Protein AF-A0A8S3KBY3-F1 (afdb_monomer_lite)

Sequence (137 aa):
QEADLKIKFQAKDHGDGYPFDGPGSTLAHAFYPTAGDIHFDDDDDFTDEYKDDDQLYTLRLVAAHEIGHALGLSHSFEQGSLMYPMYQQFNSTYELSSDDQEGIQTLYGKPEIKSTPPEQPKTTLSSSSFITSTYSS

Foldseek 3Di:
DDDQAAEEEDAADDPPPDGDDAQDDDQWAAAAQVRNYIYGHPSAAEDCADDPDPRYADPVLVVVLRNLRNLPDAADPDDLASSHPDDDDDHPPDDHDPCSQVRSCVSVNDPPPPPPPPPDPDDDDDDDDDDDDDDDD

Structure (mmCIF, N/CA/C/O backbone):
data_AF-A0A8S3KBY3-F1
#
_entry.id   AF-A0A8S3KBY3-F1
#
loop_
_atom_site.group_PDB
_atom_site.id
_atom_site.type_symbol
_atom_site.label_atom_id
_atom_site.label_alt_id
_atom_site.label_comp_id
_atom_site.label_asym_id
_atom_site.label_entity_id
_atom_site.label_seq_id
_atom_site.pdbx_PDB_ins_code
_atom_site.Cartn_x
_atom_site.Cartn_y
_atom_site.Cartn_z
_atom_site.occupancy
_atom_site.B_iso_or_equiv
_atom_site.auth_seq_id
_atom_site.auth_comp_id
_atom_site.auth_asym_id
_atom_site.auth_atom_id
_atom_site.pdbx_PDB_model_num
ATOM 1 N N . GLN A 1 1 ? -3.149 -25.031 9.230 1.00 55.19 1 GLN A N 1
ATOM 2 C CA . GLN A 1 1 ? -3.579 -23.628 9.361 1.00 55.19 1 GLN A CA 1
ATOM 3 C C . GLN A 1 1 ? -2.932 -22.886 8.209 1.00 55.19 1 GLN A C 1
ATOM 5 O O . GLN A 1 1 ? -1.724 -23.029 8.059 1.00 55.19 1 GLN A O 1
ATOM 10 N N . GLU A 1 2 ? -3.708 -22.194 7.383 1.00 85.56 2 GLU A N 1
ATOM 11 C CA . GLU A 1 2 ? -3.158 -21.208 6.445 1.00 85.56 2 GLU A CA 1
ATOM 12 C C . GLU A 1 2 ? -3.287 -19.810 7.055 1.00 85.56 2 GLU A C 1
ATOM 14 O O . GLU A 1 2 ? -4.058 -19.633 7.999 1.00 85.56 2 GLU A O 1
ATOM 19 N N . ALA A 1 3 ? -2.489 -18.859 6.571 1.0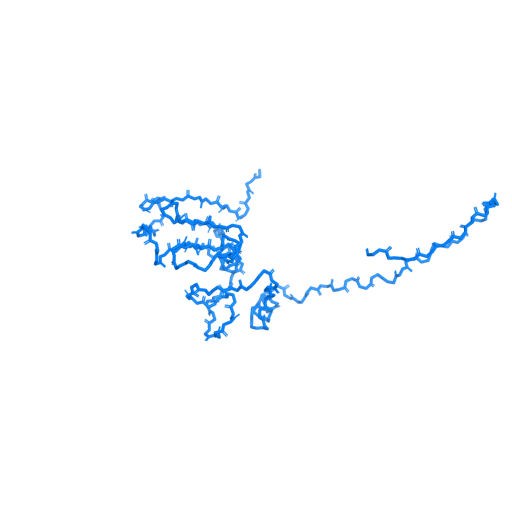0 90.50 3 ALA A N 1
ATOM 20 C CA . ALA A 1 3 ? -2.588 -17.465 6.988 1.00 90.50 3 ALA A CA 1
ATOM 21 C C . ALA A 1 3 ? -3.799 -16.789 6.328 1.00 90.50 3 ALA A C 1
ATOM 23 O O . ALA A 1 3 ? -4.103 -17.091 5.173 1.00 90.50 3 ALA A O 1
ATOM 24 N N . ASP A 1 4 ? -4.437 -15.867 7.053 1.00 91.12 4 ASP A N 1
ATOM 25 C CA . ASP A 1 4 ? -5.563 -15.066 6.550 1.00 91.12 4 ASP A CA 1
ATOM 26 C C . ASP A 1 4 ? -5.107 -13.964 5.578 1.00 91.12 4 ASP A C 1
ATOM 28 O O . ASP A 1 4 ? -5.863 -13.565 4.702 1.00 91.12 4 ASP A O 1
ATOM 32 N N . LEU A 1 5 ? -3.860 -13.495 5.716 1.00 93.06 5 LEU A N 1
ATOM 33 C CA . LEU A 1 5 ? -3.216 -12.553 4.800 1.00 93.06 5 LEU A CA 1
ATOM 34 C C . LEU A 1 5 ? -2.013 -13.234 4.150 1.00 93.06 5 LEU A C 1
ATOM 36 O O . LEU A 1 5 ? -1.084 -13.664 4.844 1.00 93.06 5 LEU A O 1
ATOM 40 N N . LYS A 1 6 ? -2.016 -13.331 2.821 1.00 95.56 6 LYS A N 1
ATOM 41 C CA . LYS A 1 6 ? -0.898 -13.875 2.043 1.00 95.56 6 LYS A CA 1
ATOM 42 C C . LYS A 1 6 ? -0.290 -12.761 1.212 1.00 95.56 6 LYS A C 1
ATOM 44 O O . LYS A 1 6 ? -0.979 -12.150 0.408 1.00 95.56 6 LYS A O 1
ATOM 49 N N . ILE A 1 7 ? 1.007 -12.543 1.388 1.00 97.25 7 ILE A N 1
ATOM 50 C CA . ILE A 1 7 ? 1.771 -11.557 0.625 1.00 97.25 7 ILE A CA 1
ATOM 51 C C . ILE A 1 7 ? 2.568 -12.281 -0.457 1.00 97.25 7 ILE A C 1
ATOM 53 O O . ILE A 1 7 ? 3.264 -13.258 -0.160 1.00 97.25 7 ILE A O 1
ATOM 57 N N . LYS A 1 8 ? 2.469 -11.811 -1.702 1.00 97.44 8 LYS A N 1
ATOM 58 C CA . LYS A 1 8 ? 3.218 -12.341 -2.849 1.00 97.44 8 LYS A CA 1
ATOM 59 C C . LYS A 1 8 ? 3.792 -11.195 -3.680 1.00 97.44 8 LYS A C 1
ATOM 61 O O . LYS A 1 8 ? 3.162 -10.155 -3.803 1.00 97.44 8 LYS A O 1
ATOM 66 N N . PHE A 1 9 ? 4.946 -11.431 -4.289 1.00 98.12 9 PHE A N 1
ATOM 67 C CA . PHE A 1 9 ? 5.456 -10.624 -5.396 1.00 98.12 9 PHE A CA 1
ATOM 68 C C . PHE A 1 9 ? 5.125 -11.376 -6.683 1.00 98.12 9 PHE A C 1
ATOM 70 O O . PHE A 1 9 ? 5.326 -12.596 -6.745 1.00 98.12 9 PHE A O 1
ATOM 77 N N . GLN A 1 10 ? 4.505 -10.704 -7.643 1.00 97.75 10 GLN A N 1
ATOM 78 C CA . GLN A 1 10 ? 4.040 -11.276 -8.906 1.00 97.75 10 GLN A CA 1
ATOM 79 C C . GLN A 1 10 ? 4.257 -10.255 -10.018 1.00 97.75 10 GLN A C 1
ATOM 81 O O . GLN A 1 10 ? 4.220 -9.069 -9.753 1.00 97.75 10 GLN A O 1
ATOM 86 N N . ALA A 1 11 ? 4.421 -10.703 -11.258 1.00 96.81 11 ALA A N 1
ATOM 87 C CA . ALA A 1 11 ? 4.549 -9.809 -12.405 1.00 96.81 11 ALA A CA 1
ATOM 88 C C . ALA A 1 11 ? 3.452 -10.111 -13.425 1.00 96.81 11 ALA A C 1
ATOM 90 O O . ALA A 1 11 ? 3.134 -11.280 -13.675 1.00 96.81 11 ALA A O 1
ATOM 91 N N . LYS A 1 12 ? 2.927 -9.067 -14.073 1.00 96.62 12 LYS A N 1
ATOM 92 C CA . LYS A 1 12 ? 1.981 -9.167 -15.202 1.00 96.62 12 LYS A CA 1
ATOM 93 C C . LYS A 1 12 ? 0.782 -10.056 -14.864 1.00 96.62 12 LYS A C 1
ATOM 95 O O . LYS A 1 12 ? 0.198 -9.917 -13.795 1.00 96.62 12 LYS A O 1
ATOM 100 N N . ASP A 1 13 ? 0.379 -10.948 -15.767 1.00 97.62 13 ASP A N 1
ATOM 101 C CA . ASP A 1 13 ? -0.679 -11.919 -15.493 1.00 97.62 13 ASP A CA 1
ATOM 102 C C . ASP A 1 13 ? -0.198 -13.002 -14.520 1.00 97.62 13 ASP A C 1
ATOM 104 O O . ASP A 1 13 ? 0.709 -13.779 -14.822 1.00 97.62 13 ASP A O 1
ATOM 108 N N . HIS A 1 14 ? -0.859 -13.062 -13.367 1.00 97.56 14 HIS A N 1
ATOM 109 C CA . HIS A 1 14 ? -0.587 -14.005 -12.287 1.00 97.56 14 HIS A CA 1
ATOM 110 C C . HIS A 1 14 ? -1.844 -14.772 -11.834 1.00 97.56 14 HIS A C 1
ATOM 112 O O . HIS A 1 14 ? -1.875 -15.363 -10.754 1.00 97.56 14 HIS A O 1
ATOM 118 N N . GLY A 1 15 ? -2.871 -14.833 -12.693 1.00 96.44 15 GLY A N 1
ATOM 119 C CA . GLY A 1 15 ? -3.970 -15.795 -12.571 1.00 96.44 15 GLY A CA 1
ATOM 120 C C . GLY A 1 15 ? -5.093 -15.433 -11.596 1.00 96.44 15 GLY A C 1
ATOM 121 O O . GLY A 1 15 ? -5.935 -16.288 -11.319 1.00 96.44 15 GLY A O 1
ATOM 122 N N . ASP A 1 16 ? -5.140 -14.196 -11.098 1.00 95.31 16 ASP A N 1
ATOM 123 C CA . ASP A 1 16 ? -6.215 -13.687 -10.230 1.00 95.31 16 ASP A CA 1
ATOM 124 C C . ASP A 1 16 ? -7.221 -12.767 -10.957 1.00 95.31 16 ASP A C 1
ATOM 126 O O . ASP A 1 16 ? -8.232 -12.370 -10.377 1.00 95.31 16 ASP A O 1
ATOM 130 N N . GLY A 1 17 ? -6.987 -12.483 -12.245 1.00 96.00 17 GLY A N 1
ATOM 131 C CA . GLY A 1 17 ? -7.830 -11.622 -13.079 1.00 96.00 17 GLY A CA 1
ATOM 132 C C . GLY A 1 17 ? -7.469 -10.133 -13.044 1.00 96.00 17 GLY A C 1
ATOM 133 O O . GLY A 1 17 ? -8.111 -9.362 -13.759 1.00 96.00 17 GLY A O 1
ATOM 134 N N . TYR A 1 18 ? -6.443 -9.743 -12.281 1.00 95.31 18 TYR A N 1
ATOM 135 C CA . TYR A 1 18 ? -5.946 -8.373 -12.143 1.00 95.31 18 TYR A CA 1
ATOM 136 C C . TYR A 1 18 ? -4.450 -8.324 -12.501 1.00 95.31 18 TYR A C 1
ATOM 138 O O . TYR A 1 18 ? -3.598 -8.272 -11.623 1.00 95.31 18 TYR A O 1
ATOM 146 N N . PRO A 1 19 ? -4.090 -8.400 -13.794 1.00 97.00 19 PRO A N 1
ATOM 147 C CA . PRO A 1 19 ? -2.687 -8.398 -14.190 1.00 97.00 19 PRO A CA 1
ATOM 148 C C . PRO A 1 19 ? -2.020 -7.051 -13.879 1.00 97.00 19 PRO A C 1
ATOM 150 O O . PRO A 1 19 ? -2.622 -6.005 -14.128 1.00 97.00 19 PRO A O 1
ATOM 153 N N . PHE A 1 20 ? -0.765 -7.084 -13.429 1.00 97.88 20 PHE A N 1
ATOM 154 C CA . PHE A 1 20 ? 0.060 -5.880 -13.319 1.00 97.88 20 PHE A CA 1
ATOM 155 C C . PHE A 1 20 ? 0.508 -5.357 -14.694 1.00 97.88 20 PHE A C 1
ATOM 157 O O . PHE A 1 20 ? 0.473 -6.079 -15.701 1.00 97.88 20 PHE A O 1
ATOM 164 N N . ASP A 1 21 ? 0.911 -4.091 -14.744 1.00 95.75 21 ASP A N 1
ATOM 165 C CA . ASP A 1 21 ? 1.278 -3.351 -15.953 1.00 95.75 21 ASP A CA 1
ATOM 166 C C . ASP A 1 21 ? 2.790 -3.289 -16.227 1.00 95.75 21 ASP A C 1
ATOM 168 O O . ASP A 1 21 ? 3.186 -2.867 -17.323 1.00 95.75 21 ASP A O 1
ATOM 172 N N . GLY A 1 22 ? 3.622 -3.813 -15.325 1.00 93.75 22 GLY A N 1
ATOM 173 C CA . GLY A 1 22 ? 5.069 -3.652 -15.372 1.00 93.75 22 GLY A CA 1
ATOM 174 C C . GLY A 1 22 ? 5.484 -2.384 -14.616 1.00 93.75 22 GLY A C 1
ATOM 175 O O . GLY A 1 22 ? 4.707 -1.874 -13.827 1.00 93.75 22 GLY A O 1
ATOM 176 N N . PRO A 1 23 ? 6.670 -1.810 -14.885 1.00 93.88 23 PRO A N 1
ATOM 177 C CA . PRO A 1 23 ? 7.198 -0.743 -14.037 1.00 93.88 23 PRO A CA 1
ATOM 178 C C . PRO A 1 23 ? 6.286 0.496 -13.931 1.00 93.88 23 PRO A C 1
ATOM 180 O O . PRO A 1 23 ? 5.943 1.124 -14.943 1.00 93.88 23 PRO A O 1
ATOM 183 N N . GLY A 1 24 ? 6.009 0.906 -12.695 1.00 88.88 24 GLY A N 1
ATOM 184 C CA . GLY A 1 24 ? 5.216 2.057 -12.283 1.00 88.88 24 GLY A CA 1
ATOM 185 C C . GLY A 1 24 ? 3.706 1.826 -12.361 1.00 88.88 24 GLY A C 1
ATOM 186 O O . GLY A 1 24 ? 3.227 0.734 -12.604 1.00 88.88 24 GLY A O 1
ATOM 187 N N . SER A 1 25 ? 2.925 2.903 -12.218 1.00 89.81 25 SER A N 1
ATOM 188 C CA . SER A 1 25 ? 1.455 2.883 -12.333 1.00 89.81 25 SER A CA 1
ATOM 189 C C . SER A 1 25 ? 0.753 2.004 -11.277 1.00 89.81 25 SER A C 1
ATOM 191 O O . SER A 1 25 ? 0.254 2.580 -10.305 1.00 89.81 25 SER A O 1
ATOM 193 N N . THR A 1 26 ? 0.725 0.670 -11.399 1.00 95.75 26 THR A N 1
ATOM 194 C CA . THR A 1 26 ? 0.099 -0.237 -10.418 1.00 95.75 26 THR A CA 1
ATOM 195 C C . THR A 1 26 ? 1.145 -0.966 -9.578 1.00 95.75 26 THR A C 1
ATOM 197 O O . THR A 1 26 ? 1.560 -2.069 -9.900 1.00 95.75 26 THR A O 1
ATOM 200 N N . LEU A 1 27 ? 1.499 -0.386 -8.430 1.00 97.19 27 LEU A N 1
ATOM 201 C CA . LEU A 1 27 ? 2.569 -0.926 -7.576 1.00 97.19 27 LEU A CA 1
ATOM 202 C C . LEU A 1 27 ? 2.188 -2.222 -6.846 1.00 97.19 27 LEU A C 1
ATOM 204 O O . LEU A 1 27 ? 3.037 -3.044 -6.496 1.00 97.19 27 LEU A O 1
ATOM 208 N N . ALA A 1 28 ? 0.910 -2.354 -6.503 1.00 98.19 28 ALA A N 1
ATOM 209 C CA . ALA A 1 28 ? 0.373 -3.461 -5.732 1.00 98.19 28 ALA A CA 1
ATOM 210 C C . ALA A 1 28 ? -1.160 -3.468 -5.806 1.00 98.19 28 ALA A C 1
ATOM 212 O O . ALA A 1 28 ? -1.783 -2.485 -6.214 1.00 98.19 28 ALA A O 1
ATOM 213 N N . HIS A 1 29 ? -1.768 -4.572 -5.376 1.00 98.19 29 HIS A N 1
ATOM 214 C CA . HIS A 1 29 ? -3.190 -4.626 -5.049 1.00 98.19 29 HIS A CA 1
ATOM 215 C C . HIS A 1 29 ? -3.470 -5.583 -3.896 1.00 98.19 29 HIS A C 1
ATOM 217 O O . HIS A 1 29 ? -2.748 -6.556 -3.660 1.00 98.19 29 HIS A O 1
ATOM 223 N N . ALA A 1 30 ? -4.593 -5.354 -3.224 1.00 97.62 30 ALA A N 1
ATOM 224 C CA . ALA A 1 30 ? -5.102 -6.213 -2.171 1.00 97.62 30 ALA A CA 1
ATOM 225 C C . ALA A 1 30 ? -6.556 -6.614 -2.402 1.00 97.62 30 ALA A C 1
ATOM 227 O O . ALA A 1 30 ? -7.392 -5.839 -2.876 1.00 97.62 30 ALA A O 1
ATOM 228 N N . PHE A 1 31 ? -6.888 -7.824 -1.968 1.00 96.00 31 PHE A N 1
ATOM 229 C CA . PHE A 1 31 ? -8.264 -8.270 -1.868 1.00 96.00 31 PHE A CA 1
ATOM 230 C C . PHE A 1 31 ? -8.822 -7.967 -0.478 1.00 96.00 31 PHE A C 1
ATOM 232 O O . PHE A 1 31 ? -8.207 -8.263 0.545 1.00 96.00 31 PHE A O 1
ATOM 239 N N . TYR A 1 32 ? -10.043 -7.436 -0.451 1.00 94.81 32 TYR A N 1
A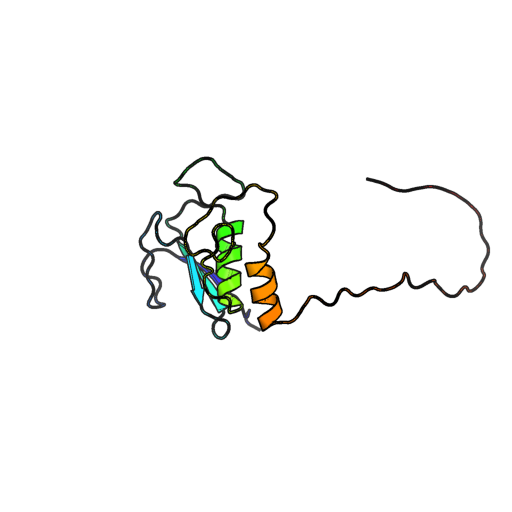TOM 240 C CA . TYR A 1 32 ? -10.797 -7.144 0.768 1.00 94.81 32 TYR A CA 1
ATOM 241 C C . TYR A 1 32 ? -10.879 -8.342 1.748 1.00 94.81 32 TYR A C 1
ATOM 243 O O . TYR A 1 32 ? -10.732 -9.496 1.324 1.00 94.81 32 TYR A O 1
ATOM 251 N N . PRO A 1 33 ? -11.205 -8.104 3.039 1.00 92.56 33 PRO A N 1
ATOM 252 C CA . PRO A 1 33 ? -10.958 -9.025 4.161 1.00 92.56 33 PRO A CA 1
ATOM 253 C C . PRO A 1 33 ? -11.377 -10.492 4.032 1.00 92.56 33 PRO A C 1
ATOM 255 O O . PRO A 1 33 ? -10.883 -11.332 4.772 1.00 92.56 33 PRO A O 1
ATOM 258 N N . THR A 1 34 ? -12.319 -10.834 3.148 1.00 88.00 34 THR A N 1
ATOM 259 C CA . THR A 1 34 ? -12.721 -12.239 2.955 1.00 88.00 34 THR A CA 1
ATOM 260 C C . THR A 1 34 ? -11.642 -13.067 2.253 1.00 88.00 34 THR A C 1
ATOM 262 O O . THR A 1 34 ? -11.562 -14.269 2.494 1.00 88.00 34 THR A O 1
ATOM 265 N N . ALA A 1 35 ? -10.838 -12.445 1.387 1.00 90.38 35 ALA A N 1
ATOM 266 C CA . ALA A 1 35 ? -9.724 -13.101 0.709 1.00 90.38 35 ALA A CA 1
ATOM 267 C C . ALA A 1 35 ? -8.372 -12.677 1.297 1.00 90.38 35 ALA A C 1
ATOM 269 O O . ALA A 1 35 ? -7.548 -13.549 1.537 1.00 90.38 35 ALA A O 1
ATOM 270 N N . GLY A 1 36 ? -8.153 -11.378 1.546 1.00 88.00 36 GLY A N 1
ATOM 271 C CA . GLY A 1 36 ? -6.980 -10.879 2.279 1.00 88.00 36 GLY A CA 1
ATOM 272 C C . GLY A 1 36 ? -5.620 -11.032 1.579 1.00 88.00 36 GLY A C 1
ATOM 273 O O . GLY A 1 36 ? -4.594 -10.663 2.149 1.00 88.00 36 GLY A O 1
ATOM 274 N N . ASP A 1 37 ? -5.585 -11.583 0.365 1.00 95.19 37 ASP A N 1
ATOM 275 C CA . ASP A 1 37 ? -4.365 -11.705 -0.433 1.00 95.19 37 ASP A CA 1
ATOM 276 C C . ASP A 1 37 ? -3.870 -10.309 -0.860 1.00 95.19 37 ASP A C 1
ATOM 278 O O . ASP A 1 37 ? -4.662 -9.454 -1.256 1.00 95.19 37 ASP A O 1
ATOM 282 N N . ILE A 1 38 ? -2.557 -10.091 -0.783 1.00 98.19 38 ILE A N 1
ATOM 283 C CA . ILE A 1 38 ? -1.868 -8.864 -1.197 1.00 98.19 38 ILE A CA 1
ATOM 284 C C . ILE A 1 38 ? -0.779 -9.246 -2.192 1.00 98.19 38 ILE A C 1
ATOM 286 O O . ILE A 1 38 ? 0.073 -10.093 -1.892 1.00 98.19 38 ILE A O 1
ATOM 290 N N . HIS A 1 39 ? -0.788 -8.616 -3.359 1.00 98.44 39 HIS A N 1
ATOM 291 C CA . HIS A 1 39 ? 0.206 -8.812 -4.403 1.00 98.44 39 HIS A CA 1
ATOM 292 C C . HIS A 1 39 ? 0.953 -7.498 -4.660 1.00 98.44 39 HIS A C 1
ATOM 294 O O . HIS A 1 39 ? 0.329 -6.448 -4.736 1.00 98.44 39 HIS A O 1
ATOM 300 N N . PHE A 1 40 ? 2.274 -7.569 -4.792 1.00 98.56 40 PHE A N 1
ATOM 301 C CA . PHE A 1 40 ? 3.149 -6.465 -5.203 1.00 98.56 40 PHE A CA 1
ATOM 302 C C . PHE A 1 40 ? 3.664 -6.743 -6.615 1.00 98.56 40 PHE A C 1
ATOM 304 O O . PHE A 1 40 ? 3.962 -7.911 -6.903 1.00 98.56 40 PHE A O 1
ATOM 311 N N . ASP A 1 41 ? 3.786 -5.713 -7.456 1.00 98.19 41 ASP A N 1
ATOM 312 C CA . ASP A 1 41 ? 4.363 -5.876 -8.792 1.00 98.19 41 ASP A CA 1
ATOM 313 C C . ASP A 1 41 ? 5.878 -6.107 -8.695 1.00 98.19 41 ASP A C 1
ATOM 315 O O . ASP A 1 41 ? 6.635 -5.247 -8.266 1.00 98.19 41 ASP A O 1
ATOM 319 N N . ASP A 1 42 ? 6.335 -7.297 -9.076 1.00 97.62 42 ASP A N 1
ATOM 320 C CA . ASP A 1 42 ? 7.752 -7.687 -9.061 1.00 97.62 42 ASP A C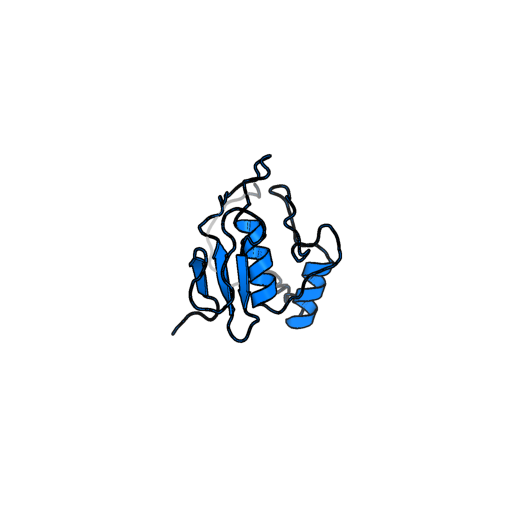A 1
ATOM 321 C C . ASP A 1 42 ? 8.562 -7.002 -10.181 1.00 97.62 42 ASP A C 1
ATOM 323 O O . ASP A 1 42 ? 9.789 -7.104 -10.203 1.00 97.62 42 ASP A O 1
ATOM 327 N N . ASP A 1 43 ? 7.892 -6.319 -11.119 1.00 97.31 43 ASP A N 1
ATOM 328 C CA . ASP A 1 43 ? 8.533 -5.457 -12.116 1.00 97.31 43 ASP A CA 1
ATOM 329 C C . ASP A 1 43 ? 8.882 -4.048 -11.553 1.00 97.31 43 ASP A C 1
ATOM 331 O O . ASP A 1 43 ? 9.570 -3.289 -12.242 1.00 97.31 43 ASP A O 1
ATOM 335 N N . ASP A 1 44 ? 8.468 -3.704 -10.321 1.00 96.75 44 ASP A N 1
ATOM 336 C CA . ASP A 1 44 ? 8.780 -2.434 -9.643 1.00 96.75 44 ASP A CA 1
ATOM 337 C C . ASP A 1 44 ? 9.978 -2.502 -8.682 1.00 96.75 44 ASP A C 1
ATOM 339 O O . ASP A 1 44 ? 10.195 -3.471 -7.948 1.00 96.75 44 ASP A O 1
ATOM 343 N N . ASP A 1 45 ? 10.732 -1.402 -8.613 1.00 95.50 45 ASP A N 1
ATOM 344 C CA . ASP A 1 45 ? 11.884 -1.278 -7.721 1.00 95.50 45 ASP A CA 1
ATOM 345 C C . ASP A 1 45 ? 11.470 -0.758 -6.332 1.00 95.50 45 ASP A C 1
ATOM 347 O O . ASP A 1 45 ? 11.228 0.435 -6.104 1.00 95.50 45 ASP A O 1
ATOM 351 N N . PHE A 1 46 ? 11.439 -1.670 -5.359 1.00 95.38 46 PHE A N 1
ATOM 352 C CA . PHE A 1 46 ? 11.112 -1.345 -3.973 1.00 95.38 46 PHE A CA 1
ATOM 353 C C . PHE A 1 46 ? 12.334 -1.068 -3.090 1.00 95.38 46 PHE A C 1
ATOM 355 O O . PHE A 1 46 ? 13.340 -1.780 -3.121 1.00 95.38 46 PHE A O 1
ATOM 362 N N . THR A 1 47 ? 12.204 -0.085 -2.198 1.00 93.19 47 THR A N 1
ATOM 363 C CA . THR A 1 47 ? 13.222 0.292 -1.208 1.00 93.19 47 THR A CA 1
ATOM 364 C C . THR A 1 47 ? 12.708 0.189 0.229 1.00 93.19 47 THR A C 1
ATOM 366 O O . THR A 1 47 ? 11.505 0.221 0.503 1.00 93.19 47 THR A O 1
ATOM 369 N N . ASP A 1 48 ? 13.633 0.068 1.180 1.00 87.94 48 ASP A N 1
ATOM 370 C CA . ASP A 1 48 ? 13.368 0.090 2.624 1.00 87.94 48 ASP A CA 1
ATOM 371 C C . ASP A 1 48 ? 13.328 1.512 3.207 1.00 87.94 48 ASP A C 1
ATOM 373 O O . ASP A 1 48 ? 12.683 1.754 4.230 1.00 87.94 48 ASP A O 1
ATOM 377 N N . GLU A 1 49 ? 13.983 2.459 2.539 1.00 83.56 49 GLU A N 1
ATOM 378 C CA . GLU A 1 49 ? 14.067 3.859 2.936 1.00 83.56 49 GLU A CA 1
ATOM 379 C C . GLU A 1 49 ? 13.648 4.824 1.823 1.00 83.56 49 GLU A C 1
ATOM 381 O O . GLU A 1 49 ? 13.600 4.476 0.640 1.00 83.56 49 GLU A O 1
ATOM 386 N N . TYR A 1 50 ? 13.377 6.069 2.222 1.00 81.75 50 TYR A N 1
ATOM 387 C CA . TYR A 1 50 ? 13.107 7.161 1.295 1.00 81.75 50 TYR A CA 1
ATOM 388 C C . TYR A 1 50 ? 14.288 7.371 0.340 1.00 81.75 50 TYR A C 1
ATOM 390 O O . TYR A 1 50 ? 15.441 7.502 0.770 1.00 81.75 50 TYR A O 1
ATOM 398 N N . LYS A 1 51 ? 13.973 7.485 -0.949 1.00 81.50 51 LYS A N 1
ATOM 399 C CA . LYS A 1 51 ? 14.885 7.912 -2.006 1.00 81.50 51 LYS A CA 1
ATOM 400 C C . LYS A 1 51 ? 14.196 9.006 -2.812 1.00 81.50 51 LYS A C 1
ATOM 402 O O . LYS A 1 51 ? 13.018 8.891 -3.123 1.00 81.50 51 LYS A O 1
ATOM 407 N N . ASP A 1 52 ? 14.943 10.058 -3.122 1.00 82.19 52 ASP A N 1
ATOM 408 C CA . ASP A 1 52 ? 14.498 11.137 -4.008 1.00 82.19 52 ASP A CA 1
ATOM 409 C C . ASP A 1 52 ? 14.641 10.675 -5.469 1.00 82.19 52 ASP A C 1
ATOM 411 O O . ASP A 1 52 ? 15.543 11.107 -6.187 1.00 82.19 52 ASP A O 1
ATOM 415 N N . ASP A 1 53 ? 13.837 9.676 -5.842 1.00 84.75 53 ASP A N 1
ATOM 416 C CA . ASP A 1 53 ? 13.786 9.056 -7.167 1.00 84.75 53 ASP A CA 1
ATOM 417 C C . ASP A 1 53 ? 12.343 8.622 -7.469 1.00 84.75 53 ASP A C 1
ATOM 419 O O . ASP A 1 53 ? 11.723 7.905 -6.681 1.00 84.75 53 ASP A O 1
ATOM 423 N N . ASP A 1 54 ? 11.811 9.060 -8.609 1.00 82.81 54 ASP A N 1
ATOM 424 C CA . ASP A 1 54 ? 10.433 8.789 -9.033 1.00 82.81 54 ASP A CA 1
ATOM 425 C C . ASP A 1 54 ? 10.215 7.335 -9.501 1.00 82.81 54 ASP A C 1
ATOM 427 O O . ASP A 1 54 ? 9.077 6.945 -9.770 1.00 82.81 54 ASP A O 1
ATOM 431 N N . GLN A 1 55 ? 11.284 6.538 -9.613 1.00 86.56 55 GLN A N 1
ATOM 432 C CA . GLN A 1 55 ? 11.243 5.113 -9.971 1.00 86.56 55 GLN A CA 1
ATOM 433 C C . GLN A 1 55 ? 11.427 4.185 -8.764 1.00 86.56 55 GLN A C 1
ATOM 435 O O . GLN A 1 55 ? 11.455 2.972 -8.938 1.00 86.56 55 GLN A O 1
ATOM 440 N N . LEU A 1 56 ? 11.570 4.735 -7.551 1.00 91.25 56 LEU A N 1
ATOM 441 C CA . LEU A 1 56 ? 11.769 3.955 -6.332 1.00 91.25 56 LEU A CA 1
ATOM 442 C C . LEU A 1 56 ? 10.591 4.118 -5.372 1.00 91.25 56 LEU A C 1
ATOM 444 O O . LEU A 1 56 ? 10.244 5.224 -4.941 1.00 91.25 56 LEU A O 1
ATOM 448 N N . TYR A 1 57 ? 10.017 2.988 -4.970 1.00 93.75 57 TYR A N 1
ATOM 449 C CA . TYR A 1 57 ? 8.842 2.948 -4.106 1.00 93.75 57 TYR A CA 1
ATOM 450 C C . TYR A 1 57 ? 9.190 2.356 -2.746 1.00 93.75 57 TYR A C 1
ATOM 452 O O . TYR A 1 57 ? 9.763 1.277 -2.634 1.00 93.75 57 TYR A O 1
ATOM 460 N N . THR A 1 58 ? 8.826 3.033 -1.659 1.00 93.75 58 THR A N 1
ATOM 461 C CA . THR A 1 58 ? 9.087 2.497 -0.321 1.00 93.75 58 THR A CA 1
ATOM 462 C C . THR A 1 58 ? 8.128 1.344 -0.030 1.00 93.75 58 THR A C 1
ATOM 464 O O . THR A 1 58 ? 6.935 1.574 0.194 1.00 93.75 58 THR A O 1
ATOM 467 N N . LEU A 1 59 ? 8.652 0.115 0.065 1.00 94.94 59 LEU A N 1
ATOM 468 C CA . LEU A 1 59 ? 7.860 -1.103 0.286 1.00 94.94 59 LEU A CA 1
ATOM 469 C C . LEU A 1 59 ? 6.965 -0.980 1.518 1.00 94.94 59 LEU A C 1
ATOM 471 O O . LEU A 1 59 ? 5.816 -1.400 1.503 1.00 94.94 59 LEU A O 1
ATOM 475 N N . ARG A 1 60 ? 7.480 -0.365 2.590 1.00 93.56 60 ARG A N 1
ATOM 476 C CA . ARG A 1 60 ? 6.726 -0.138 3.829 1.00 93.56 60 ARG A CA 1
ATOM 477 C C . ARG A 1 60 ? 5.441 0.661 3.588 1.00 93.56 60 ARG A C 1
ATOM 479 O O . ARG A 1 60 ? 4.436 0.353 4.218 1.00 93.56 60 ARG A O 1
ATOM 486 N N . LEU A 1 61 ? 5.482 1.697 2.749 1.00 94.81 61 LEU A N 1
ATOM 487 C CA . LEU A 1 61 ? 4.327 2.567 2.509 1.00 94.81 61 LEU A CA 1
ATOM 488 C C . LEU A 1 61 ? 3.292 1.866 1.632 1.00 94.81 61 LEU A C 1
ATOM 490 O O . LEU A 1 61 ? 2.126 1.818 2.011 1.00 94.81 61 LEU A O 1
ATOM 494 N N . VAL A 1 62 ? 3.736 1.251 0.532 1.00 96.56 62 VAL A N 1
ATOM 495 C CA . VAL A 1 62 ? 2.859 0.474 -0.358 1.00 96.56 62 VAL A CA 1
ATOM 496 C C . VAL A 1 62 ? 2.220 -0.683 0.412 1.00 96.56 62 VAL A C 1
ATOM 498 O O . VAL A 1 62 ? 1.005 -0.827 0.429 1.00 96.56 62 VAL A O 1
ATOM 501 N N . ALA A 1 63 ? 3.006 -1.441 1.181 1.00 96.88 63 ALA A N 1
ATOM 502 C CA . ALA A 1 63 ? 2.478 -2.542 1.979 1.00 96.88 63 ALA A CA 1
ATOM 503 C C . ALA A 1 63 ? 1.468 -2.085 3.034 1.00 96.88 63 ALA A C 1
ATOM 505 O O . ALA A 1 63 ? 0.469 -2.763 3.260 1.00 96.88 63 ALA A O 1
ATOM 506 N N . ALA A 1 64 ? 1.710 -0.951 3.695 1.00 96.75 64 ALA A N 1
ATOM 507 C CA . ALA A 1 64 ? 0.775 -0.433 4.683 1.00 96.75 64 ALA A CA 1
ATOM 508 C C . ALA A 1 64 ? -0.554 0.008 4.037 1.00 96.75 64 ALA A C 1
ATOM 510 O O . ALA A 1 64 ? -1.606 -0.229 4.631 1.00 96.75 64 ALA A O 1
ATOM 511 N N . HIS A 1 65 ? -0.513 0.585 2.831 1.00 98.25 65 HIS A N 1
ATOM 512 C CA . HIS A 1 65 ? -1.701 0.910 2.035 1.00 98.25 65 HIS A CA 1
ATOM 513 C C . HIS A 1 65 ? -2.512 -0.352 1.705 1.00 98.25 65 HIS A C 1
ATOM 515 O O . HIS A 1 65 ? -3.691 -0.453 2.050 1.00 98.25 65 HIS A O 1
ATOM 521 N N . GLU A 1 66 ? -1.857 -1.372 1.147 1.00 98.44 66 GLU A N 1
ATOM 522 C CA . GLU A 1 66 ? -2.515 -2.630 0.779 1.00 98.44 66 GLU A CA 1
ATOM 523 C C . GLU A 1 66 ? -3.073 -3.395 1.984 1.00 98.44 66 GLU A C 1
ATOM 525 O O . GLU A 1 66 ? -4.157 -3.978 1.925 1.00 98.44 66 GLU A O 1
ATOM 530 N N . ILE A 1 67 ? -2.378 -3.358 3.124 1.00 98.38 67 ILE A N 1
ATOM 531 C CA . ILE A 1 67 ? -2.905 -3.907 4.377 1.00 98.38 67 ILE A CA 1
ATOM 532 C C . ILE A 1 67 ? -4.178 -3.162 4.793 1.00 98.38 67 ILE A C 1
ATOM 534 O O . ILE A 1 67 ? -5.114 -3.796 5.274 1.00 98.38 67 ILE A O 1
ATOM 538 N N . GLY A 1 68 ? -4.261 -1.847 4.582 1.00 98.38 68 GLY A N 1
ATOM 539 C CA . GLY A 1 68 ? -5.488 -1.085 4.804 1.00 98.38 68 GLY A CA 1
ATOM 540 C C . GLY A 1 68 ? -6.668 -1.649 4.011 1.00 98.38 68 GLY A C 1
ATOM 541 O O . GLY A 1 68 ? -7.726 -1.907 4.590 1.00 98.38 68 GLY A O 1
ATOM 542 N N . HIS A 1 69 ? -6.478 -1.936 2.722 1.00 98.38 69 HIS A N 1
ATOM 543 C CA . HIS A 1 69 ? -7.484 -2.594 1.880 1.00 98.38 69 HIS A CA 1
ATOM 544 C C . HIS A 1 69 ? -7.829 -4.010 2.339 1.00 98.38 69 HIS A C 1
ATOM 546 O O . HIS A 1 69 ? -9.011 -4.348 2.467 1.00 98.38 69 HIS A O 1
ATOM 552 N N . ALA A 1 70 ? -6.822 -4.822 2.664 1.00 97.94 70 ALA A N 1
ATOM 553 C CA . ALA A 1 70 ? -7.025 -6.169 3.189 1.00 97.94 70 ALA A CA 1
ATOM 554 C C . ALA A 1 70 ? -7.764 -6.171 4.543 1.00 97.94 70 ALA A C 1
ATOM 556 O O . ALA A 1 70 ? -8.427 -7.148 4.883 1.00 97.94 70 ALA A O 1
ATOM 557 N N . LEU A 1 71 ? -7.708 -5.064 5.291 1.00 97.69 71 LEU A N 1
ATOM 558 C CA . LEU A 1 71 ? -8.478 -4.812 6.514 1.00 97.69 71 LEU A CA 1
ATOM 559 C C . LEU A 1 71 ? -9.815 -4.087 6.264 1.00 97.69 71 LEU A C 1
ATOM 561 O O . LEU A 1 71 ? -10.567 -3.836 7.200 1.00 97.69 71 LEU A O 1
ATOM 565 N N . GLY A 1 72 ? -10.172 -3.776 5.020 1.00 97.44 72 GLY A N 1
ATOM 566 C CA . GLY A 1 72 ? -11.490 -3.236 4.678 1.00 97.44 72 GLY A CA 1
ATOM 567 C C . GLY A 1 72 ? -11.559 -1.724 4.490 1.00 97.44 72 GLY A C 1
ATOM 568 O O . GLY A 1 72 ? -12.651 -1.209 4.245 1.00 97.44 72 GLY A O 1
ATOM 569 N N . LEU A 1 73 ? -10.439 -1.005 4.568 1.00 98.38 73 LEU A N 1
ATOM 570 C CA . LEU A 1 73 ? -10.408 0.412 4.218 1.00 98.38 73 LEU A CA 1
ATOM 571 C C . LEU A 1 73 ? -10.580 0.595 2.709 1.00 98.38 73 LEU A C 1
ATOM 573 O O . LEU A 1 73 ? -10.116 -0.200 1.892 1.00 98.38 73 LEU A O 1
ATOM 577 N N . SER A 1 74 ? -11.276 1.662 2.338 1.00 97.81 74 SER A N 1
ATOM 578 C CA . SER A 1 74 ? -11.315 2.155 0.960 1.00 97.81 74 SER A CA 1
ATOM 579 C C . SER A 1 74 ? -10.348 3.322 0.816 1.00 97.81 74 SER A C 1
ATOM 581 O O . SER A 1 74 ? -9.844 3.830 1.816 1.00 97.81 74 SER A O 1
ATOM 583 N N . HIS A 1 75 ? -10.108 3.755 -0.420 1.00 98.25 75 HIS A N 1
ATOM 584 C CA . HIS A 1 75 ? -9.299 4.942 -0.655 1.00 98.25 75 HIS A CA 1
ATOM 585 C C . HIS A 1 75 ? -9.853 6.175 0.069 1.00 98.25 75 HIS A C 1
ATOM 587 O O . HIS A 1 75 ? -11.068 6.397 0.100 1.00 98.25 75 HIS A O 1
ATOM 593 N N . SER A 1 76 ? -8.938 6.998 0.571 1.00 98.06 76 SER A N 1
ATOM 594 C CA . SER A 1 76 ? -9.220 8.344 1.057 1.00 98.06 76 SER A CA 1
ATOM 595 C C . SER A 1 76 ? -9.107 9.367 -0.073 1.00 98.06 76 SER A C 1
ATOM 597 O O . SER A 1 76 ? -8.361 9.186 -1.037 1.00 98.06 76 SER A O 1
ATOM 599 N N . PHE A 1 77 ? -9.824 10.481 0.062 1.00 96.12 77 PHE A N 1
ATOM 600 C CA . PHE A 1 77 ? -9.635 11.662 -0.786 1.00 96.12 77 PHE A CA 1
ATOM 601 C C . PHE A 1 77 ? -8.694 12.693 -0.147 1.00 96.12 77 PHE A C 1
ATOM 603 O O . PHE A 1 77 ? -8.411 13.722 -0.764 1.00 96.12 77 PHE A O 1
ATOM 610 N N . GLU A 1 78 ? -8.220 12.451 1.078 1.00 97.06 78 GLU A N 1
ATOM 611 C CA . GLU A 1 78 ? -7.340 13.369 1.790 1.00 97.06 78 GLU A CA 1
ATOM 612 C C . GLU A 1 78 ? -5.886 13.185 1.353 1.00 97.06 78 GLU A C 1
ATOM 614 O O . GLU A 1 78 ? -5.265 12.143 1.562 1.00 97.06 78 GLU A O 1
ATOM 619 N N . GLN A 1 79 ? -5.310 14.232 0.762 1.00 94.50 79 GLN A N 1
ATOM 620 C CA . GLN A 1 79 ? -3.881 14.248 0.476 1.00 94.50 79 GLN A CA 1
ATOM 621 C C . GLN A 1 79 ? -3.101 14.182 1.801 1.00 94.50 79 GLN A C 1
ATOM 623 O O . GLN A 1 79 ? -3.359 14.961 2.719 1.00 94.50 79 GLN A O 1
ATOM 628 N N . GLY A 1 80 ? -2.156 13.249 1.906 1.00 94.81 80 GLY A N 1
ATOM 629 C CA . GLY A 1 80 ? -1.452 12.909 3.147 1.00 94.81 80 GLY A CA 1
ATOM 630 C C . GLY A 1 80 ? -2.000 11.695 3.914 1.00 94.81 80 GLY A C 1
ATOM 631 O O . GLY A 1 80 ? -1.300 11.189 4.796 1.00 94.81 80 GLY A O 1
ATOM 632 N N . SER A 1 81 ? -3.187 11.185 3.566 1.00 97.56 81 SER A N 1
ATOM 633 C CA . SER A 1 81 ? -3.640 9.864 4.024 1.00 97.56 81 SER A CA 1
ATOM 634 C C . SER A 1 81 ? -2.795 8.766 3.381 1.00 97.56 81 SER A C 1
ATOM 636 O O . SER A 1 81 ? -2.443 8.849 2.199 1.00 97.56 81 SER A O 1
ATOM 638 N N . LEU A 1 82 ? -2.484 7.728 4.158 1.00 97.56 82 LEU A N 1
ATOM 639 C CA . LEU A 1 82 ? -1.845 6.520 3.654 1.00 97.56 82 LEU A CA 1
ATOM 640 C C . LEU A 1 82 ? -2.733 5.846 2.608 1.00 97.56 82 LEU A C 1
ATOM 642 O O . LEU A 1 82 ? -2.207 5.357 1.618 1.00 97.56 82 LEU A O 1
ATOM 646 N N . MET A 1 83 ? -4.054 5.871 2.802 1.00 98.31 83 MET A N 1
ATOM 647 C CA . MET A 1 83 ? -5.060 5.318 1.891 1.00 98.31 83 MET A CA 1
ATOM 648 C C . MET A 1 83 ? -5.389 6.224 0.692 1.00 98.31 83 MET A C 1
ATOM 650 O O . MET A 1 83 ? -6.329 5.936 -0.048 1.00 98.31 83 MET A O 1
ATOM 654 N N . TYR A 1 84 ? -4.664 7.319 0.459 1.00 98.19 84 TYR A N 1
ATOM 655 C CA . TYR A 1 84 ? -4.815 8.088 -0.780 1.00 98.19 84 TYR A CA 1
ATOM 656 C C . TYR A 1 84 ? -4.405 7.224 -1.993 1.00 98.19 84 TYR A C 1
ATOM 658 O O . TYR A 1 84 ? -3.369 6.567 -1.929 1.00 98.19 84 TYR A O 1
ATOM 666 N N . PRO A 1 85 ? -5.162 7.222 -3.107 1.00 96.44 85 PRO A N 1
ATOM 667 C CA . PRO A 1 85 ? -4.987 6.255 -4.200 1.00 96.44 85 PRO A CA 1
ATOM 668 C C . PRO A 1 85 ? -3.689 6.400 -5.001 1.00 96.44 85 PRO A C 1
ATOM 670 O O . PRO A 1 85 ? -3.349 5.515 -5.776 1.00 96.44 85 PRO A O 1
ATOM 673 N N . MET A 1 86 ? -2.991 7.529 -4.881 1.00 94.75 86 MET A N 1
ATOM 674 C CA . MET A 1 86 ? -1.705 7.725 -5.549 1.00 94.75 86 MET A CA 1
ATOM 675 C C . MET A 1 86 ? -0.582 7.573 -4.537 1.00 94.75 86 MET A C 1
ATOM 677 O O . MET A 1 86 ? -0.681 8.105 -3.429 1.00 94.75 86 MET A O 1
ATOM 681 N N . TYR A 1 87 ? 0.514 6.938 -4.950 1.00 93.81 87 TYR A N 1
ATOM 682 C CA . TYR A 1 87 ? 1.714 6.862 -4.129 1.00 93.81 87 TYR A CA 1
ATOM 683 C C . TYR A 1 87 ? 2.163 8.261 -3.693 1.00 93.81 87 TYR A C 1
ATOM 685 O O . TYR A 1 87 ? 2.302 9.184 -4.499 1.00 93.81 87 TYR A O 1
ATOM 693 N N . GLN A 1 88 ? 2.381 8.403 -2.391 1.00 91.38 88 GLN A N 1
ATOM 694 C CA . GLN A 1 88 ? 2.907 9.608 -1.778 1.00 91.38 88 GLN A CA 1
ATOM 695 C C . GLN A 1 88 ? 4.169 9.237 -1.022 1.00 91.38 88 GLN A C 1
ATOM 697 O O . GLN A 1 88 ? 4.180 8.320 -0.200 1.00 91.38 88 GLN A O 1
ATOM 702 N N . GLN A 1 89 ? 5.233 9.981 -1.286 1.00 86.50 89 GLN A N 1
ATOM 703 C CA . GLN A 1 89 ? 6.447 9.853 -0.509 1.00 86.50 89 GLN A CA 1
ATOM 704 C C . GLN A 1 89 ? 6.254 10.537 0.841 1.00 86.50 89 GLN A C 1
ATOM 706 O O . GLN A 1 89 ? 5.859 11.702 0.927 1.00 86.50 89 GLN A O 1
ATOM 711 N N . PHE A 1 90 ? 6.594 9.815 1.901 1.00 86.31 90 PHE A N 1
ATOM 712 C CA . PHE A 1 90 ? 6.671 10.366 3.241 1.00 86.31 90 PHE A CA 1
ATOM 713 C C . PHE A 1 90 ? 8.077 10.180 3.803 1.00 86.31 90 PHE A C 1
ATOM 715 O O . PHE A 1 90 ? 8.824 9.287 3.401 1.00 86.31 90 PHE A O 1
ATOM 722 N N . ASN A 1 91 ? 8.449 11.029 4.757 1.00 82.62 91 ASN A N 1
ATOM 723 C CA . ASN A 1 91 ? 9.700 10.845 5.482 1.00 82.62 91 ASN A CA 1
ATOM 724 C C . ASN A 1 91 ? 9.638 9.596 6.387 1.00 82.62 91 ASN A C 1
ATOM 726 O O . ASN A 1 91 ? 8.572 9.045 6.667 1.00 82.62 91 ASN A O 1
ATOM 730 N N . SER A 1 92 ? 10.792 9.167 6.897 1.00 77.56 92 SER A N 1
ATOM 731 C CA . SER A 1 92 ? 10.903 7.983 7.765 1.00 77.56 92 SER A CA 1
ATOM 732 C C . SER A 1 92 ? 10.126 8.086 9.085 1.00 77.56 92 SER A C 1
ATOM 734 O O . SER A 1 92 ? 9.908 7.073 9.747 1.00 77.56 92 SER A O 1
ATOM 736 N N . THR A 1 93 ? 9.688 9.288 9.462 1.00 83.00 93 THR A N 1
ATOM 737 C CA . THR A 1 93 ? 8.898 9.566 10.669 1.00 83.00 93 THR A CA 1
ATOM 738 C C . THR A 1 93 ? 7.392 9.625 10.408 1.00 83.00 93 THR A C 1
ATOM 740 O O . THR A 1 93 ? 6.654 10.110 11.258 1.00 83.00 93 THR A O 1
ATOM 743 N N . TYR A 1 94 ? 6.925 9.169 9.242 1.00 87.25 94 TYR A N 1
ATOM 744 C CA . TYR A 1 94 ? 5.503 9.165 8.918 1.00 87.25 94 TYR A CA 1
ATOM 745 C C . TYR A 1 94 ? 4.676 8.339 9.906 1.00 87.25 94 TYR A C 1
ATOM 747 O O . TYR A 1 94 ? 4.985 7.173 10.186 1.00 87.25 94 TYR A O 1
ATOM 755 N N . GLU A 1 95 ? 3.581 8.946 10.349 1.00 91.31 95 GLU A N 1
ATOM 756 C CA . GLU A 1 95 ? 2.525 8.337 11.146 1.00 91.31 95 GLU A CA 1
ATOM 757 C C . GLU A 1 95 ? 1.210 8.395 10.365 1.00 91.31 95 GLU A C 1
ATOM 759 O O . GLU A 1 95 ? 1.011 9.289 9.544 1.00 91.31 95 GLU A O 1
ATOM 764 N N . LEU A 1 96 ? 0.311 7.445 10.635 1.00 95.75 96 LEU A N 1
ATOM 765 C CA . LEU A 1 96 ? -1.005 7.385 9.997 1.00 95.75 96 LEU A CA 1
ATOM 766 C C . LEU A 1 96 ? -1.773 8.698 10.190 1.00 95.75 96 LEU A C 1
ATOM 768 O O . LEU A 1 96 ? -1.803 9.239 11.301 1.00 95.75 96 LEU A O 1
ATOM 772 N N . SER A 1 97 ? -2.441 9.173 9.139 1.00 97.00 97 SER A N 1
ATOM 773 C CA . SER A 1 97 ? -3.294 10.361 9.232 1.00 97.00 97 SER A CA 1
ATOM 774 C C . SER A 1 97 ? -4.486 10.133 10.172 1.00 97.00 97 SER A C 1
ATOM 776 O O . SER A 1 97 ? -4.817 8.999 10.528 1.00 97.00 97 SER A O 1
ATOM 778 N N . SER A 1 98 ? -5.155 11.214 10.584 1.00 97.06 98 SER A N 1
ATOM 779 C CA . SER A 1 98 ? -6.391 11.101 11.368 1.00 97.06 98 SER A CA 1
ATOM 780 C C . SER A 1 98 ? -7.473 10.324 10.621 1.00 97.06 98 SER A C 1
ATOM 782 O O . SER A 1 98 ? -8.150 9.517 11.247 1.00 97.06 98 SER A O 1
ATOM 784 N N . ASP A 1 99 ? -7.589 10.507 9.303 1.00 98.06 99 ASP A N 1
ATOM 785 C CA . ASP A 1 99 ? -8.555 9.790 8.464 1.00 98.06 99 ASP A CA 1
ATOM 786 C C . ASP A 1 99 ? -8.275 8.278 8.439 1.00 98.06 99 ASP A C 1
ATOM 788 O O . ASP A 1 99 ? -9.172 7.478 8.700 1.00 98.06 99 ASP A O 1
ATOM 792 N N . ASP A 1 100 ? -7.007 7.874 8.279 1.00 98.31 100 ASP A N 1
ATOM 793 C CA . ASP A 1 100 ? -6.613 6.457 8.342 1.00 98.31 100 ASP A CA 1
ATOM 794 C C . ASP A 1 100 ? -6.935 5.842 9.719 1.00 98.31 100 ASP A C 1
ATOM 796 O O . ASP A 1 100 ? -7.458 4.727 9.824 1.00 98.31 100 ASP A O 1
ATOM 800 N N . GLN A 1 101 ? -6.633 6.578 10.797 1.00 97.88 101 GLN A N 1
ATOM 801 C CA . GLN A 1 101 ? -6.876 6.135 12.170 1.00 97.88 101 GLN A CA 1
ATOM 802 C C . GLN A 1 101 ? -8.373 6.020 12.475 1.00 97.88 101 GLN A C 1
ATOM 804 O O . GLN A 1 101 ? -8.807 5.026 13.057 1.00 97.88 101 GLN A O 1
ATOM 809 N N . GLU A 1 102 ? -9.171 7.017 12.107 1.00 97.62 102 GLU A N 1
ATOM 810 C CA . GLU A 1 102 ? -10.619 7.012 12.319 1.00 97.62 102 GLU A CA 1
ATOM 811 C C . GLU A 1 102 ? -11.306 5.947 11.459 1.00 97.62 102 GLU A C 1
ATOM 813 O O . GLU A 1 102 ? -12.188 5.235 11.953 1.00 97.62 102 GLU A O 1
ATOM 818 N N . GLY A 1 103 ? -10.855 5.766 10.215 1.00 98.00 103 GLY A N 1
ATOM 819 C CA . GLY A 1 103 ? -11.336 4.730 9.308 1.00 98.00 103 GLY A CA 1
ATOM 820 C C . GLY A 1 103 ? -11.167 3.335 9.901 1.00 98.00 103 GLY A C 1
ATOM 821 O O . GLY A 1 103 ? -12.145 2.597 10.050 1.00 98.00 103 GLY A O 1
ATOM 822 N N . ILE A 1 104 ? -9.950 2.980 10.330 1.00 98.12 104 ILE A N 1
ATOM 823 C CA . ILE A 1 104 ? -9.702 1.635 10.869 1.00 98.12 104 ILE A CA 1
ATOM 824 C C . ILE A 1 104 ? -10.396 1.422 12.219 1.00 98.12 104 ILE A C 1
ATOM 826 O O . ILE A 1 104 ? -10.933 0.345 12.489 1.00 98.12 104 ILE A O 1
ATOM 830 N N . GLN A 1 105 ? -10.469 2.463 13.052 1.00 97.94 105 GLN A N 1
ATOM 831 C CA . GLN A 1 105 ? -11.172 2.409 14.335 1.00 97.94 105 GLN A CA 1
ATOM 832 C C . GLN A 1 105 ? -12.692 2.313 14.173 1.00 97.94 105 GLN A C 1
ATOM 834 O O . GLN A 1 105 ? -13.362 1.785 15.058 1.00 97.94 105 GLN A O 1
ATOM 839 N N . THR A 1 106 ? -13.254 2.778 13.058 1.00 97.69 106 THR A N 1
ATOM 840 C CA . THR A 1 106 ? -14.679 2.594 12.750 1.00 97.69 106 THR A CA 1
ATOM 841 C C . THR A 1 106 ? -15.001 1.126 12.465 1.00 97.69 106 THR A C 1
ATOM 843 O O . THR A 1 106 ? -16.061 0.646 12.863 1.00 97.69 106 THR A O 1
ATOM 846 N N . LEU A 1 107 ? -14.079 0.398 11.827 1.00 96.94 107 LEU A N 1
ATOM 847 C CA . LEU A 1 107 ? -14.252 -1.021 11.502 1.00 96.94 107 LEU A CA 1
ATOM 848 C C . LEU A 1 107 ? -13.998 -1.942 12.703 1.00 96.94 107 LEU A C 1
ATOM 850 O O . LEU A 1 107 ? -14.741 -2.900 12.909 1.00 96.94 107 LEU A O 1
ATOM 854 N N . TYR A 1 108 ? -12.969 -1.650 13.504 1.00 96.94 108 TYR A N 1
ATOM 855 C CA . TYR A 1 108 ? -12.470 -2.574 14.535 1.00 96.94 108 TYR A CA 1
ATOM 856 C C . TYR A 1 108 ? -12.515 -2.030 15.968 1.00 96.94 108 TYR A C 1
ATOM 858 O O . TYR A 1 108 ? -12.217 -2.758 16.915 1.00 96.94 108 TYR A O 1
ATOM 866 N N . GLY A 1 109 ? -12.917 -0.773 16.153 1.00 96.31 109 GLY A N 1
ATOM 867 C CA . GLY A 1 109 ? -12.894 -0.083 17.439 1.00 96.31 109 GLY A CA 1
ATOM 868 C C . GLY A 1 109 ? -11.555 0.596 17.738 1.00 96.31 109 GLY A C 1
ATOM 869 O O . GLY A 1 109 ? -10.541 0.390 17.072 1.00 96.31 109 GLY A O 1
ATOM 870 N N . LYS A 1 110 ? -11.550 1.439 18.777 1.00 94.62 110 LYS A N 1
ATOM 871 C CA . LYS A 1 110 ? -10.316 2.061 19.272 1.00 94.62 110 LYS A CA 1
ATOM 872 C C . LYS A 1 110 ? -9.442 1.016 19.964 1.00 94.62 110 LYS A C 1
ATOM 874 O O . LYS A 1 110 ? -9.995 0.160 20.656 1.00 94.62 110 LYS A O 1
ATOM 879 N N . PRO A 1 111 ? -8.104 1.114 19.860 1.00 88.69 111 PRO A N 1
ATOM 880 C CA . PRO A 1 111 ? -7.220 0.275 20.652 1.00 88.69 111 PRO A CA 1
ATOM 881 C C . PRO A 1 111 ? -7.594 0.387 22.130 1.00 88.69 111 PRO A C 1
ATOM 883 O O . PRO A 1 111 ? -7.678 1.494 22.672 1.00 88.69 111 PRO A O 1
ATOM 886 N N . GLU A 1 112 ? -7.816 -0.746 22.795 1.00 84.38 112 GLU A N 1
ATOM 887 C CA . GLU A 1 112 ? -7.907 -0.751 24.248 1.00 84.38 112 GLU A CA 1
ATOM 888 C C . GLU A 1 112 ? -6.538 -0.343 24.788 1.00 84.38 112 GLU A C 1
ATOM 890 O O . GLU A 1 112 ? -5.601 -1.145 24.828 1.00 84.38 112 GLU A O 1
ATOM 895 N N . ILE A 1 113 ? -6.399 0.914 25.215 1.00 72.75 113 ILE A N 1
ATOM 896 C CA . ILE A 1 113 ? -5.277 1.287 26.064 1.00 72.75 113 ILE A CA 1
ATOM 897 C C . ILE A 1 113 ? -5.520 0.537 27.364 1.00 72.75 113 ILE A C 1
ATOM 899 O O . ILE A 1 113 ? -6.276 0.989 28.225 1.00 72.75 113 ILE A O 1
ATOM 903 N N . LYS A 1 114 ? -4.908 -0.643 27.502 1.00 56.56 114 LYS A N 1
ATOM 904 C CA . LYS A 1 114 ? -4.772 -1.294 28.797 1.00 56.56 114 LYS A CA 1
ATOM 905 C C . LYS A 1 114 ? -3.923 -0.361 29.644 1.00 56.56 114 LYS A C 1
ATOM 907 O O . LYS A 1 114 ? -2.705 -0.484 29.714 1.00 56.56 114 LYS A O 1
ATOM 912 N N . SER A 1 115 ? -4.575 0.588 30.301 1.00 46.81 115 SER A N 1
ATOM 913 C CA . SER A 1 115 ? -4.064 1.194 31.510 1.00 46.81 115 SER A CA 1
ATOM 914 C C . SER A 1 115 ? -4.029 0.074 32.537 1.00 46.81 115 SER A C 1
ATOM 916 O O . SER A 1 115 ? -4.946 -0.066 33.336 1.00 46.81 115 SER A O 1
ATOM 918 N N . THR A 1 116 ? -3.020 -0.788 32.482 1.00 43.59 116 THR A N 1
ATOM 919 C CA . THR A 1 116 ? -2.557 -1.447 33.693 1.00 43.59 116 THR A CA 1
ATOM 920 C C . THR A 1 116 ? -1.999 -0.323 34.558 1.00 43.59 116 THR A C 1
ATOM 922 O O . THR A 1 116 ? -0.985 0.271 34.181 1.00 43.59 116 THR A O 1
ATOM 925 N N . PRO A 1 117 ? -2.623 0.018 35.702 1.00 50.88 117 PRO A N 1
ATOM 926 C CA . PRO A 1 117 ? -1.846 0.617 36.775 1.00 50.88 117 PRO A CA 1
ATOM 927 C C . PRO A 1 117 ? -0.689 -0.353 37.061 1.00 50.88 117 PRO A C 1
ATOM 929 O O . PRO A 1 117 ? -0.901 -1.564 36.933 1.00 50.88 117 PRO A O 1
ATOM 932 N N . PRO A 1 118 ? 0.517 0.112 37.426 1.00 46.28 118 PRO A N 1
ATOM 933 C CA . PRO A 1 118 ? 1.548 -0.812 37.869 1.00 46.28 118 PRO A CA 1
ATOM 934 C C . PRO A 1 118 ? 0.949 -1.642 39.006 1.00 46.28 118 PRO A C 1
ATOM 936 O O . PRO A 1 118 ? 0.527 -1.092 40.026 1.00 46.28 118 PRO A O 1
ATOM 939 N N . GLU A 1 119 ? 0.837 -2.952 38.799 1.00 42.44 119 GLU A N 1
ATOM 940 C CA . GLU A 1 119 ? 0.453 -3.882 39.848 1.00 42.44 119 GLU A CA 1
ATOM 941 C C . GLU A 1 119 ? 1.516 -3.747 40.938 1.00 42.44 119 GLU A C 1
ATOM 943 O O . GLU A 1 119 ? 2.649 -4.198 40.783 1.00 42.44 119 GLU A O 1
ATOM 948 N N . GLN A 1 120 ? 1.191 -3.028 42.015 1.00 45.75 120 GLN A N 1
ATOM 949 C CA . GLN A 1 120 ? 2.023 -3.028 43.206 1.00 45.75 120 GLN A CA 1
ATOM 950 C C . GLN A 1 120 ? 2.040 -4.466 43.735 1.00 45.75 120 GLN A C 1
ATOM 952 O O . GLN A 1 120 ? 0.980 -4.963 44.130 1.00 45.75 120 GLN A O 1
ATOM 957 N N . PRO A 1 121 ? 3.199 -5.145 43.800 1.00 40.25 121 PRO A N 1
ATOM 958 C CA . PRO A 1 121 ? 3.259 -6.438 44.454 1.00 40.25 121 PRO A CA 1
ATOM 959 C C . PRO A 1 121 ? 2.894 -6.261 45.932 1.00 40.25 121 PRO A C 1
ATOM 961 O O . PRO A 1 121 ? 3.544 -5.524 46.677 1.00 40.25 121 PRO A O 1
ATOM 964 N N . LYS A 1 122 ? 1.828 -6.944 46.359 1.00 38.47 122 LYS A N 1
ATOM 965 C CA . LYS A 1 122 ? 1.452 -7.077 47.769 1.00 38.47 122 LYS A CA 1
ATOM 966 C C . LYS A 1 122 ? 2.552 -7.879 48.478 1.00 38.47 122 LYS A C 1
ATOM 968 O O . LYS A 1 122 ? 2.775 -9.051 48.190 1.00 38.47 122 LYS A O 1
ATOM 973 N N . THR A 1 123 ? 3.259 -7.203 49.373 1.00 31.33 123 THR A N 1
ATOM 974 C CA . THR A 1 123 ? 4.447 -7.637 50.115 1.00 31.33 123 THR A CA 1
ATOM 975 C C . THR A 1 123 ? 4.272 -8.969 50.853 1.00 31.33 123 THR A C 1
ATOM 977 O O . THR A 1 123 ? 3.350 -9.113 51.653 1.00 31.33 123 THR A O 1
ATOM 980 N N . THR A 1 124 ? 5.234 -9.889 50.706 1.00 32.53 124 THR A N 1
ATOM 981 C CA . THR A 1 124 ? 5.576 -10.853 51.769 1.00 32.53 124 THR A CA 1
ATOM 982 C C . THR A 1 124 ? 7.044 -10.639 52.136 1.00 32.53 124 THR A C 1
ATOM 984 O O . THR A 1 124 ? 7.913 -10.662 51.270 1.00 32.53 124 THR A O 1
ATOM 987 N N . LEU A 1 125 ? 7.301 -10.336 53.410 1.00 35.66 125 LEU A N 1
ATOM 988 C CA . LEU A 1 125 ? 8.617 -9.994 53.950 1.00 35.66 125 LEU A CA 1
ATOM 989 C C . LEU A 1 125 ? 9.616 -11.152 53.802 1.00 35.66 125 LEU A C 1
ATOM 991 O O . LEU A 1 125 ? 9.384 -12.234 54.333 1.00 35.66 125 LEU A O 1
ATOM 995 N N . SER A 1 126 ? 10.771 -10.888 53.193 1.00 37.34 126 SER A N 1
ATOM 996 C CA . SER A 1 126 ? 12.025 -11.548 53.560 1.00 37.34 126 SER A CA 1
ATOM 997 C C . SER A 1 126 ? 13.199 -10.622 53.253 1.00 37.34 126 SER A C 1
ATOM 999 O O . SER A 1 126 ? 13.323 -10.0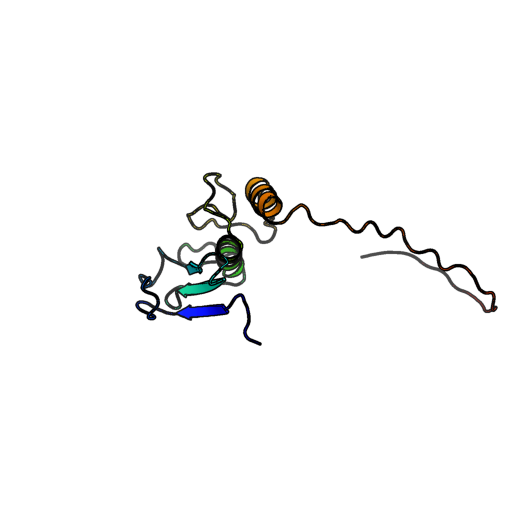75 52.159 1.00 37.34 126 SER A O 1
ATOM 1001 N N . SER A 1 127 ? 14.004 -10.384 54.278 1.00 42.50 127 SER A N 1
ATOM 1002 C CA . SER A 1 127 ? 15.105 -9.432 54.338 1.00 42.50 127 SER A CA 1
ATOM 1003 C C . SER A 1 127 ? 16.258 -9.805 53.400 1.00 42.50 127 SER A C 1
ATOM 1005 O O . SER A 1 127 ? 16.752 -10.921 53.504 1.00 42.50 127 SER A O 1
ATOM 1007 N N . SER A 1 128 ? 16.763 -8.860 52.593 1.00 36.56 128 SER A N 1
A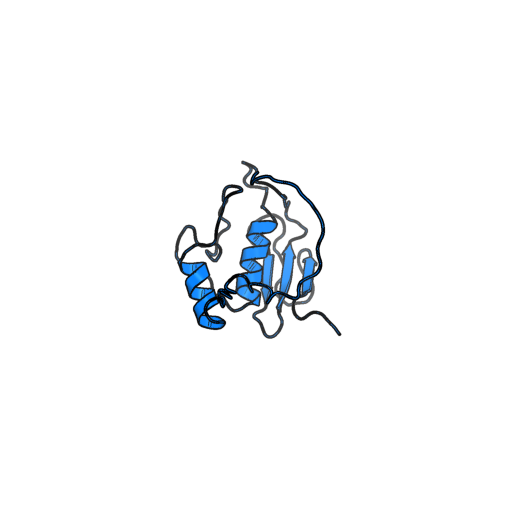TOM 1008 C CA . SER A 1 128 ? 18.207 -8.554 52.497 1.00 36.56 128 SER A CA 1
ATOM 1009 C C . SER A 1 128 ? 18.496 -7.370 51.550 1.00 36.56 128 SER A C 1
ATOM 1011 O O . SER A 1 128 ? 18.218 -7.438 50.361 1.00 36.56 128 SER A O 1
ATOM 1013 N N . SER A 1 129 ? 19.079 -6.313 52.124 1.00 36.41 129 SER A N 1
ATOM 1014 C CA . SER A 1 129 ? 20.264 -5.561 51.660 1.00 36.41 129 SER A CA 1
ATOM 1015 C C . SER A 1 129 ? 20.346 -4.966 50.231 1.00 36.41 129 SER A C 1
ATOM 1017 O O . SER A 1 129 ? 20.625 -5.700 49.297 1.00 36.41 129 SER A O 1
ATOM 1019 N N . PHE A 1 130 ? 20.247 -3.615 50.172 1.00 34.53 130 PHE A N 1
ATOM 1020 C CA . PHE A 1 130 ? 20.910 -2.575 49.320 1.00 34.53 130 PHE A CA 1
ATOM 1021 C C . PHE A 1 130 ? 21.038 -2.831 47.785 1.00 34.53 130 PHE A C 1
ATOM 1023 O O . PHE A 1 130 ? 21.432 -3.911 47.383 1.00 34.53 130 PHE A O 1
ATOM 1030 N N . ILE A 1 131 ? 20.801 -1.914 46.821 1.00 35.09 131 ILE A N 1
ATOM 1031 C CA . ILE A 1 131 ? 21.306 -0.532 46.599 1.00 35.09 131 ILE A CA 1
ATOM 1032 C C . ILE A 1 131 ? 20.517 0.168 45.438 1.00 35.09 131 ILE A C 1
ATOM 1034 O O . ILE A 1 131 ? 19.749 -0.466 44.724 1.00 35.09 131 ILE A O 1
ATOM 1038 N N . THR A 1 132 ? 20.733 1.479 45.270 1.00 30.27 132 THR A N 1
ATOM 1039 C CA . THR A 1 132 ? 20.113 2.537 44.421 1.00 30.27 132 THR A CA 1
ATOM 1040 C C . THR A 1 132 ?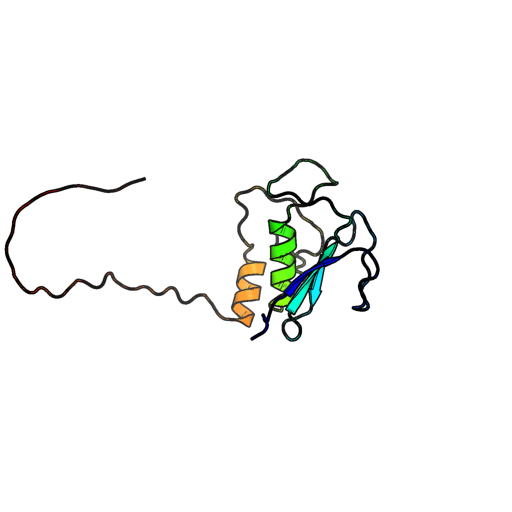 20.343 2.495 42.885 1.00 30.27 132 THR A C 1
ATOM 1042 O O . THR A 1 132 ? 21.416 2.089 42.455 1.00 30.27 132 THR A O 1
ATOM 1045 N N . SER A 1 133 ? 19.425 3.101 42.092 1.00 26.69 133 SER A N 1
ATOM 1046 C CA . SER A 1 133 ? 19.644 4.186 41.076 1.00 26.69 133 SER A CA 1
ATOM 1047 C C . SER A 1 133 ? 18.825 4.091 39.755 1.00 26.69 133 SER A C 1
ATOM 1049 O O . SER A 1 133 ? 18.262 3.059 39.423 1.00 26.69 133 SER A O 1
ATOM 1051 N N . THR A 1 134 ? 18.739 5.238 39.069 1.00 28.27 134 THR A N 1
ATOM 1052 C CA . THR A 1 134 ? 17.737 5.838 38.156 1.00 28.27 134 THR A CA 1
ATOM 1053 C C . THR A 1 134 ? 17.788 5.517 36.638 1.00 28.27 134 THR A C 1
ATOM 1055 O O . THR A 1 134 ? 18.676 4.833 36.153 1.00 28.27 134 THR A O 1
ATOM 1058 N N . TYR A 1 135 ? 16.801 6.111 35.942 1.00 21.08 135 TYR A N 1
ATOM 1059 C CA . TYR A 1 135 ? 16.335 6.139 34.535 1.00 21.08 135 TYR A CA 1
ATOM 1060 C C . TYR A 1 135 ? 17.313 6.499 33.371 1.00 21.08 135 TYR A C 1
ATOM 1062 O O . TYR A 1 135 ? 18.334 7.145 33.593 1.00 21.08 135 TYR A O 1
ATOM 1070 N N . SER A 1 136 ? 16.821 6.227 32.139 1.00 31.73 136 SER A N 1
ATOM 1071 C CA . SER A 1 136 ? 17.204 6.638 30.752 1.00 31.73 136 SER A CA 1
ATOM 1072 C C . SER A 1 136 ? 18.368 5.914 30.051 1.00 31.73 136 SER A C 1
ATOM 1074 O O . SER A 1 136 ? 19.317 5.487 30.695 1.00 31.73 136 SER A O 1
ATOM 1076 N N . SER A 1 137 ? 18.361 5.713 28.722 1.00 40.12 137 SER A N 1
ATOM 1077 C CA . SER A 1 137 ? 17.823 6.522 27.596 1.00 40.12 137 SER A CA 1
ATOM 1078 C C . SER A 1 137 ? 16.613 5.912 26.903 1.00 40.12 137 SER A C 1
ATOM 1080 O O . SER A 1 137 ? 16.625 4.678 26.719 1.00 40.12 137 SER A O 1
#

Organism: NCBI:txid392030

pLDDT: mean 83.88, std 22.2, range [21.08, 98.56]

InterPro domains:
  IPR001818 Peptidase M10, metallopeptidase [PF00413] (2-109)
  IPR006026 Peptidase, metallopeptidase [SM00235] (2-110)
  IPR021190 Peptidase M10A [PR00138] (3-31)
  IPR021190 Peptidase M10A [PR00138] (62-87)
  IPR021190 Peptidase M10A [PR00138] (96-109)
  IPR024079 Metallopeptidase, catalytic domain superfamily [G3DSA:3.40.390.10] (1-115)

Secondary structure (DSSP, 8-state):
---SS-EEEE-S--SSS----SSSS--EEE-TTTT--EEEETTSEEESS--S-TTEEEHHHHHHHHHHHHTTPPPP-STT-TT-SS-----TT----HHHHHHHHHHH-----------------------------

Radius of gyration: 21.88 Å; chains: 1; bounding box: 36×38×70 Å